Protein AF-A0A524A7X5-F1 (afdb_monomer_lite)

Radius of gyration: 21.63 Å; chains: 1; bounding box: 54×28×57 Å

pLDDT: mean 80.29, std 11.38, range [51.44, 96.12]

Foldseek 3Di:
DVVVVVVVVVVVLVPDDPVVVVVVVVVVVVCCCQDPPPNPDVPDPVNVVVVCVVVPDDDDDVCRVVVVVVVVVVVVVVVVVVVVPDDD

Secondary structure (DSSP, 8-state):
-HHHHHHHHHHHHHTS-HHHHHHHHHHHHHHHHHH-TTSPPTTSHHHHHHHHHHH-S----TTHHHHHHHHHHHHHHHHHHTSTT---

Sequence (88 aa):
MKRQIETRLAAAVRDLPHEKILQVIDFVGYLRSKYAPDAPQRGSVEAILQALEQVGPLQFAPGELNTLLAEIQTMREMDLGTYDELPA

Structure (mmCIF, N/CA/C/O backbone):
data_AF-A0A524A7X5-F1
#
_entry.id   AF-A0A524A7X5-F1
#
loop_
_atom_site.group_PDB
_atom_site.id
_atom_site.type_symbol
_atom_site.label_atom_id
_atom_site.label_alt_id
_atom_site.label_comp_id
_atom_site.label_asym_id
_atom_site.label_entity_id
_atom_site.label_seq_id
_atom_site.pdbx_PDB_ins_code
_atom_site.Cartn_x
_atom_site.Cartn_y
_atom_site.Cartn_z
_atom_site.occupancy
_atom_site.B_iso_or_equiv
_atom_site.auth_seq_id
_atom_site.auth_comp_id
_atom_site.auth_asym_id
_atom_site.auth_atom_id
_atom_site.pdbx_PDB_model_num
ATOM 1 N N . MET A 1 1 ? 33.545 1.766 -5.713 1.00 62.72 1 MET A N 1
ATOM 2 C CA . MET A 1 1 ? 32.471 0.746 -5.723 1.00 62.72 1 MET A CA 1
ATOM 3 C C . MET A 1 1 ? 31.234 1.197 -6.504 1.00 62.72 1 MET A C 1
ATOM 5 O O . MET A 1 1 ? 30.896 0.540 -7.476 1.00 62.72 1 MET A O 1
ATOM 9 N N . LYS A 1 2 ? 30.618 2.346 -6.179 1.00 69.31 2 LYS A N 1
ATOM 10 C CA . LYS A 1 2 ? 29.402 2.858 -6.850 1.00 69.31 2 LYS A CA 1
ATOM 11 C C . LYS A 1 2 ? 29.511 2.987 -8.386 1.00 69.31 2 LYS A C 1
ATOM 13 O O . LYS A 1 2 ? 28.707 2.398 -9.095 1.00 69.31 2 LYS A O 1
ATOM 18 N N . ARG A 1 3 ? 30.585 3.607 -8.903 1.00 76.62 3 ARG A N 1
ATOM 19 C CA . ARG A 1 3 ? 30.838 3.720 -10.361 1.00 76.62 3 ARG A CA 1
ATOM 20 C C . ARG A 1 3 ? 30.952 2.379 -11.092 1.00 76.62 3 ARG A C 1
ATOM 22 O O . ARG A 1 3 ? 30.486 2.259 -12.212 1.00 76.62 3 ARG A O 1
ATOM 29 N N . GLN A 1 4 ? 31.559 1.363 -10.473 1.00 80.44 4 GLN A N 1
ATOM 30 C CA . GLN A 1 4 ? 31.677 0.032 -11.089 1.00 80.44 4 GLN A CA 1
ATOM 31 C C . GLN A 1 4 ? 30.314 -0.650 -11.242 1.00 80.44 4 GLN A C 1
ATOM 33 O O . GLN A 1 4 ? 30.090 -1.360 -12.220 1.00 80.44 4 GLN A O 1
ATOM 38 N N . ILE A 1 5 ? 29.412 -0.431 -10.282 1.00 79.94 5 ILE A N 1
ATOM 39 C CA . ILE A 1 5 ? 28.042 -0.946 -10.327 1.00 79.94 5 ILE A CA 1
ATOM 40 C C . ILE A 1 5 ? 27.249 -0.208 -11.412 1.00 79.94 5 ILE A C 1
ATOM 42 O O . ILE A 1 5 ? 26.593 -0.858 -12.218 1.00 79.94 5 ILE A O 1
ATOM 46 N N . GLU A 1 6 ? 27.380 1.119 -11.499 1.00 81.81 6 GLU A N 1
ATOM 47 C CA . GLU A 1 6 ? 26.747 1.942 -12.542 1.00 81.81 6 GLU A CA 1
ATOM 48 C C . GLU A 1 6 ? 27.187 1.521 -13.953 1.00 81.81 6 GLU A C 1
ATOM 50 O O . GLU A 1 6 ? 26.344 1.304 -14.821 1.00 81.81 6 GLU A O 1
ATOM 55 N N . THR A 1 7 ? 28.490 1.314 -14.180 1.00 84.31 7 THR A N 1
ATOM 56 C CA . THR A 1 7 ? 29.006 0.847 -15.478 1.00 84.31 7 THR A CA 1
ATOM 57 C C . THR A 1 7 ? 28.502 -0.553 -15.832 1.00 84.31 7 THR A C 1
ATOM 59 O O . THR A 1 7 ? 28.117 -0.794 -16.974 1.00 84.31 7 THR A O 1
ATOM 62 N N . ARG A 1 8 ? 28.472 -1.480 -14.865 1.00 83.12 8 ARG A N 1
ATOM 63 C CA . ARG A 1 8 ? 27.963 -2.844 -15.088 1.00 83.12 8 ARG A CA 1
ATOM 64 C C . ARG A 1 8 ? 26.469 -2.863 -15.388 1.00 83.12 8 ARG A C 1
ATOM 66 O O . ARG A 1 8 ? 26.050 -3.595 -16.277 1.00 83.12 8 ARG A O 1
ATOM 73 N N . LEU A 1 9 ? 25.686 -2.055 -14.679 1.00 81.44 9 LEU A N 1
ATOM 74 C CA . LEU A 1 9 ? 24.248 -1.948 -14.899 1.00 81.44 9 LEU A CA 1
ATOM 75 C C . LEU A 1 9 ? 23.945 -1.332 -16.271 1.00 81.44 9 LEU A C 1
ATOM 77 O O . LEU A 1 9 ? 23.124 -1.866 -17.006 1.00 81.44 9 LEU A O 1
ATOM 81 N N . ALA A 1 10 ? 24.653 -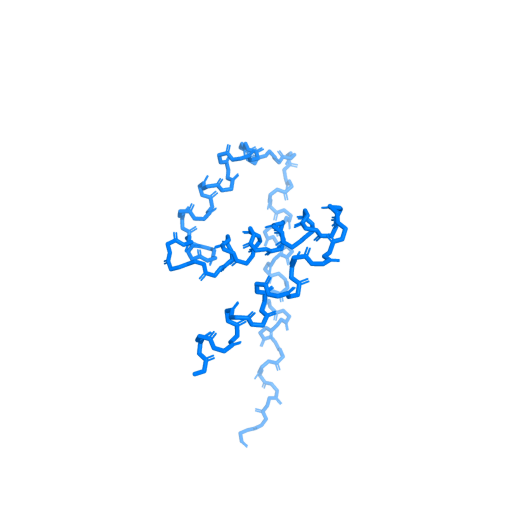0.264 -16.650 1.00 83.88 10 ALA A N 1
ATOM 82 C CA . ALA A 1 10 ? 24.493 0.371 -17.957 1.00 83.88 10 ALA A CA 1
ATOM 83 C C . ALA A 1 10 ? 24.828 -0.579 -19.119 1.00 83.88 10 ALA A C 1
ATOM 85 O O . ALA A 1 10 ? 24.152 -0.555 -20.146 1.00 83.88 10 ALA A O 1
ATOM 86 N N . ALA A 1 11 ? 25.845 -1.430 -18.951 1.00 85.88 11 ALA A N 1
ATOM 87 C CA . ALA A 1 11 ? 26.161 -2.475 -19.918 1.00 85.88 11 ALA A CA 1
ATOM 88 C C . ALA A 1 11 ? 25.064 -3.551 -19.966 1.00 85.88 11 ALA A C 1
ATOM 90 O O . ALA A 1 11 ? 24.577 -3.871 -21.042 1.00 85.88 11 ALA A O 1
ATOM 91 N N . ALA A 1 12 ? 24.617 -4.050 -18.809 1.00 82.56 12 ALA A N 1
ATOM 92 C CA . ALA A 1 12 ? 23.606 -5.103 -18.733 1.00 82.56 12 ALA A CA 1
ATOM 93 C C . ALA A 1 12 ? 22.234 -4.673 -19.281 1.00 82.56 12 ALA A C 1
ATOM 95 O O . ALA A 1 12 ? 21.537 -5.490 -19.867 1.00 82.56 12 ALA A O 1
ATOM 96 N N . VAL A 1 13 ? 21.845 -3.405 -19.111 1.00 83.81 13 VAL A N 1
ATOM 97 C CA . VAL A 1 13 ? 20.553 -2.883 -19.593 1.00 83.81 13 VAL A CA 1
ATOM 98 C C . VAL A 1 13 ? 20.549 -2.654 -21.106 1.00 83.81 13 VAL A C 1
ATOM 100 O O . VAL A 1 13 ? 19.495 -2.764 -21.727 1.00 83.81 13 VAL A O 1
ATOM 103 N N . ARG A 1 14 ? 21.709 -2.369 -21.714 1.00 85.00 14 ARG A N 1
ATOM 104 C CA . ARG A 1 14 ? 21.821 -2.099 -23.157 1.00 85.00 14 ARG A CA 1
ATOM 105 C C . ARG A 1 14 ? 21.396 -3.294 -24.016 1.00 85.00 14 ARG A C 1
ATOM 107 O O . ARG A 1 14 ? 20.816 -3.086 -25.075 1.00 85.00 14 ARG A O 1
ATOM 114 N N . ASP A 1 15 ? 21.654 -4.506 -23.536 1.00 87.50 15 ASP A N 1
ATOM 115 C CA . ASP A 1 15 ? 21.424 -5.744 -24.286 1.00 87.50 15 ASP A CA 1
ATOM 116 C C . ASP A 1 15 ? 20.093 -6.429 -23.917 1.00 87.50 15 ASP A C 1
ATOM 118 O O . ASP A 1 15 ? 19.808 -7.539 -24.372 1.00 87.50 15 ASP A O 1
ATOM 122 N N . LEU A 1 16 ? 19.262 -5.793 -23.081 1.00 88.06 16 LEU A N 1
ATOM 123 C CA . LEU A 1 16 ? 17.981 -6.360 -22.667 1.00 88.06 16 LEU A CA 1
ATOM 124 C C . LEU A 1 16 ? 16.875 -6.122 -23.708 1.00 88.06 16 LEU A C 1
ATOM 126 O O . LEU A 1 16 ? 16.779 -5.038 -24.286 1.00 88.06 16 LEU A O 1
ATOM 130 N N . PRO A 1 17 ? 15.956 -7.089 -23.884 1.00 91.31 17 PRO A N 1
ATOM 131 C CA . PRO A 1 17 ? 14.717 -6.865 -24.619 1.00 91.31 17 PRO A CA 1
ATOM 132 C C . PRO A 1 17 ? 13.885 -5.741 -23.989 1.00 91.31 17 PRO A C 1
ATOM 134 O O . PRO A 1 17 ? 13.869 -5.583 -22.765 1.00 91.31 17 PRO A O 1
ATOM 137 N N . HIS A 1 18 ? 13.115 -5.022 -24.809 1.00 85.19 18 HIS A N 1
ATOM 138 C CA . HIS A 1 18 ? 12.284 -3.891 -24.375 1.00 85.19 18 HIS A CA 1
ATOM 139 C C . HIS A 1 18 ? 11.390 -4.221 -23.164 1.00 85.19 18 HIS A C 1
ATOM 141 O O . HIS A 1 18 ? 11.308 -3.450 -22.212 1.00 85.19 18 HIS A O 1
ATOM 147 N N . GLU A 1 19 ? 10.758 -5.394 -23.149 1.00 87.81 19 GLU A N 1
ATOM 148 C CA . GLU A 1 19 ? 9.902 -5.842 -22.039 1.00 87.81 19 GLU A CA 1
ATOM 149 C C . GLU A 1 19 ? 10.657 -5.962 -20.707 1.00 87.81 19 GLU A C 1
ATOM 151 O O . GLU A 1 19 ? 10.113 -5.676 -19.641 1.00 87.81 19 GLU A O 1
ATOM 156 N N . LYS A 1 20 ? 11.934 -6.353 -20.753 1.00 86.25 20 LYS A N 1
ATOM 157 C CA . LYS A 1 20 ? 12.786 -6.456 -19.564 1.00 86.25 20 LYS A CA 1
ATOM 158 C C . LYS A 1 20 ? 13.262 -5.093 -19.086 1.00 86.25 20 LYS A C 1
ATOM 160 O O . LYS A 1 20 ? 13.382 -4.895 -17.882 1.00 86.25 20 LYS A O 1
ATOM 165 N N . ILE A 1 21 ? 13.458 -4.146 -20.000 1.00 87.88 21 ILE A N 1
ATOM 166 C CA . ILE A 1 21 ? 13.749 -2.752 -19.650 1.00 87.88 21 ILE A CA 1
ATOM 167 C C . ILE A 1 21 ? 12.574 -2.149 -18.867 1.00 87.88 21 ILE A C 1
ATOM 169 O O . ILE A 1 21 ? 12.801 -1.533 -17.828 1.00 87.88 21 ILE A O 1
ATOM 173 N N . LEU A 1 22 ? 11.330 -2.395 -19.297 1.00 86.6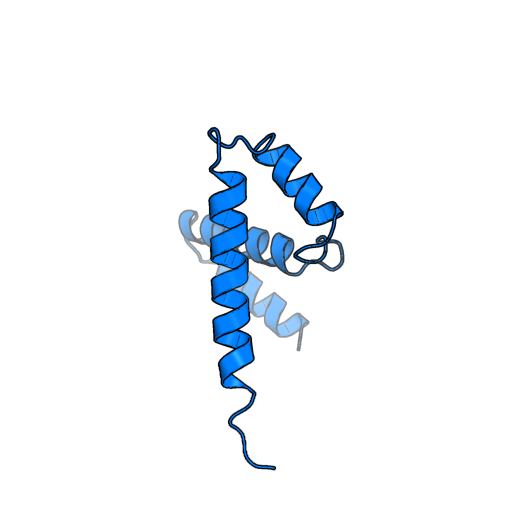2 22 LEU A N 1
ATOM 174 C CA . LEU A 1 22 ? 10.136 -1.948 -18.567 1.00 86.62 22 LEU A CA 1
ATOM 175 C C . LEU A 1 22 ? 10.078 -2.526 -17.144 1.00 86.62 22 LEU A C 1
ATOM 177 O O . LEU A 1 22 ? 9.897 -1.778 -16.192 1.00 86.62 22 LEU A O 1
ATOM 181 N N . GLN A 1 23 ? 10.347 -3.826 -16.976 1.00 87.00 23 GLN A N 1
ATOM 182 C CA . GLN A 1 23 ? 10.387 -4.465 -15.649 1.00 87.00 23 GLN A CA 1
ATOM 183 C C . GLN A 1 23 ? 11.454 -3.852 -14.728 1.00 87.00 23 GLN A C 1
ATOM 185 O O . GLN A 1 23 ? 11.232 -3.702 -13.527 1.00 87.00 23 GLN A O 1
ATOM 190 N N . VAL A 1 24 ? 12.617 -3.483 -15.277 1.00 88.06 24 VAL A N 1
ATOM 191 C CA . VAL A 1 24 ? 13.675 -2.804 -14.514 1.00 88.06 24 VAL A CA 1
ATOM 192 C C . VAL A 1 24 ? 13.231 -1.399 -14.102 1.00 88.06 24 VAL A C 1
ATOM 194 O O . VAL A 1 24 ? 13.472 -1.006 -12.962 1.00 88.06 24 VAL A O 1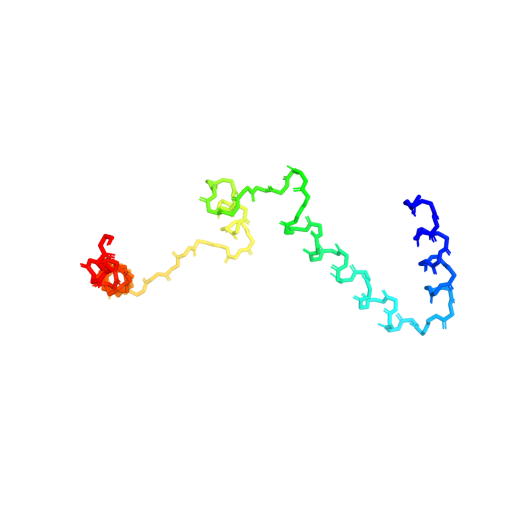
ATOM 197 N N . ILE A 1 25 ? 12.563 -0.656 -14.989 1.00 86.50 25 ILE A N 1
ATOM 198 C CA . ILE A 1 25 ? 12.019 0.677 -14.683 1.00 86.50 25 ILE A CA 1
ATOM 199 C C . ILE A 1 25 ? 10.967 0.588 -13.572 1.00 86.50 25 ILE A C 1
ATOM 201 O O . ILE A 1 25 ? 11.064 1.332 -12.595 1.00 86.50 25 ILE A O 1
ATOM 205 N N . ASP A 1 26 ? 10.030 -0.356 -13.668 1.00 85.56 26 ASP A N 1
ATOM 206 C CA . ASP A 1 26 ? 8.999 -0.580 -12.649 1.00 85.56 26 ASP A CA 1
ATOM 207 C C . ASP A 1 26 ? 9.617 -0.926 -11.292 1.00 85.56 26 ASP A C 1
ATOM 209 O O . ASP A 1 26 ? 9.250 -0.362 -10.258 1.00 85.56 26 ASP A O 1
ATOM 213 N N . PHE A 1 27 ? 10.619 -1.807 -11.287 1.00 86.44 27 PHE A N 1
ATOM 214 C CA . PHE A 1 27 ? 11.320 -2.190 -10.067 1.00 86.44 27 PHE A CA 1
ATOM 215 C C . PHE A 1 27 ? 12.074 -1.013 -9.434 1.00 86.44 27 PHE A C 1
ATOM 217 O O . PHE A 1 27 ? 12.023 -0.826 -8.218 1.00 86.44 27 PHE A O 1
ATOM 224 N N . VAL A 1 28 ? 12.735 -0.174 -10.237 1.00 85.25 28 VAL A N 1
ATOM 225 C CA . VAL A 1 28 ? 13.381 1.055 -9.745 1.00 85.25 28 VAL A CA 1
ATOM 226 C C . VAL A 1 28 ? 12.340 2.034 -9.194 1.00 85.25 28 VAL A C 1
ATOM 228 O O . VAL A 1 28 ? 12.580 2.645 -8.151 1.00 85.25 28 VAL A O 1
ATOM 231 N N . GLY A 1 29 ? 11.177 2.149 -9.841 1.00 80.25 29 GLY A N 1
ATOM 232 C CA . GLY A 1 29 ? 10.042 2.933 -9.353 1.00 80.25 29 GLY A CA 1
ATOM 233 C C . GLY A 1 29 ? 9.565 2.469 -7.975 1.00 80.25 29 GLY A C 1
ATOM 234 O O . GLY A 1 29 ? 9.450 3.284 -7.059 1.00 80.25 29 GLY A O 1
ATOM 235 N N . TYR A 1 30 ? 9.393 1.157 -7.795 1.00 80.94 30 TYR A N 1
ATOM 236 C CA . TYR A 1 30 ? 9.057 0.543 -6.507 1.00 80.94 30 TYR A CA 1
ATOM 237 C C . TYR A 1 30 ? 10.126 0.792 -5.432 1.00 80.94 30 TYR A C 1
ATOM 239 O O . TYR A 1 30 ? 9.815 1.145 -4.295 1.00 80.94 30 TYR A O 1
ATOM 247 N N . LEU A 1 31 ? 11.410 0.630 -5.766 1.00 81.19 31 LEU A N 1
ATOM 248 C CA . LEU A 1 31 ? 12.485 0.889 -4.807 1.00 81.19 31 LEU A CA 1
ATOM 249 C C . LEU A 1 31 ? 12.515 2.358 -4.384 1.00 81.19 31 LEU A C 1
ATOM 251 O O . LEU A 1 31 ? 12.730 2.659 -3.212 1.00 81.19 31 LEU A O 1
ATOM 255 N N . ARG A 1 32 ? 12.269 3.279 -5.317 1.00 77.19 32 ARG A N 1
ATOM 256 C CA . ARG A 1 32 ? 12.230 4.709 -5.018 1.00 77.19 32 ARG A CA 1
ATOM 257 C C . ARG A 1 32 ? 11.045 5.065 -4.124 1.00 77.19 32 ARG A C 1
ATOM 259 O O . ARG A 1 32 ? 11.240 5.807 -3.170 1.00 77.19 32 ARG A O 1
ATOM 266 N N . SER A 1 33 ? 9.854 4.524 -4.372 1.00 70.19 33 SER A N 1
ATOM 267 C CA . SER A 1 33 ? 8.692 4.788 -3.510 1.00 70.19 33 SER A CA 1
ATOM 268 C C . SER A 1 33 ? 8.866 4.233 -2.093 1.00 70.19 33 SER A C 1
ATOM 270 O O . SER A 1 33 ? 8.312 4.785 -1.150 1.00 70.19 33 SER A O 1
ATOM 272 N N . LYS A 1 34 ? 9.666 3.172 -1.927 1.00 67.69 34 LYS A N 1
ATOM 273 C CA . LYS A 1 34 ? 9.898 2.526 -0.629 1.00 67.69 34 LYS A CA 1
ATOM 274 C C . LYS A 1 34 ? 11.093 3.072 0.158 1.00 67.69 34 LYS A C 1
ATOM 276 O O . LYS A 1 34 ? 11.078 3.003 1.384 1.00 67.69 34 LYS A O 1
ATOM 281 N N . TYR A 1 35 ? 12.135 3.550 -0.524 1.00 71.00 35 TYR A N 1
ATOM 282 C CA . TYR A 1 35 ? 13.430 3.866 0.095 1.00 71.00 35 TYR A CA 1
ATOM 283 C C . TYR A 1 35 ? 13.981 5.255 -0.249 1.00 71.00 35 TYR A C 1
ATOM 285 O O . TYR A 1 35 ? 15.110 5.560 0.141 1.00 71.00 35 TYR A O 1
ATOM 293 N N . ALA A 1 36 ? 13.256 6.095 -1.000 1.00 73.94 36 ALA A N 1
ATOM 294 C CA . ALA A 1 36 ? 13.718 7.462 -1.225 1.00 73.94 36 ALA A CA 1
ATOM 295 C C . ALA A 1 36 ? 13.815 8.219 0.114 1.00 73.94 36 ALA A C 1
ATOM 297 O O . ALA A 1 36 ? 12.951 8.036 0.968 1.00 73.94 36 ALA A O 1
ATOM 298 N N . PRO A 1 37 ? 14.821 9.096 0.289 1.00 64.88 37 PRO A N 1
ATOM 299 C CA . PRO A 1 37 ? 14.943 9.939 1.482 1.00 64.88 37 PRO A CA 1
ATOM 300 C C . PRO A 1 37 ? 13.699 10.801 1.733 1.00 64.88 37 PRO A C 1
ATOM 302 O O . PRO A 1 37 ? 13.387 11.104 2.877 1.00 64.88 37 PRO A O 1
ATOM 305 N N . ASP A 1 38 ? 12.995 11.149 0.651 1.00 66.88 38 ASP A N 1
ATOM 306 C CA . ASP A 1 38 ? 11.783 11.970 0.660 1.00 66.88 38 ASP A CA 1
ATOM 307 C C . ASP A 1 38 ? 10.496 11.123 0.655 1.00 66.88 38 ASP A C 1
ATOM 309 O O . ASP A 1 38 ? 9.397 11.675 0.603 1.00 66.88 38 ASP A O 1
ATOM 313 N N . ALA A 1 39 ? 10.602 9.786 0.648 1.00 65.69 39 ALA A N 1
ATOM 314 C CA . ALA A 1 39 ? 9.428 8.933 0.779 1.00 65.69 39 ALA A CA 1
ATOM 315 C C . ALA A 1 39 ? 8.877 9.093 2.201 1.00 65.69 39 ALA A C 1
ATOM 317 O O . ALA A 1 39 ? 9.645 8.961 3.162 1.00 65.69 39 ALA A O 1
ATOM 318 N N . PRO A 1 40 ? 7.572 9.371 2.364 1.00 66.38 40 PRO A N 1
ATOM 319 C CA . PRO A 1 40 ? 7.014 9.530 3.689 1.00 66.38 40 PRO A CA 1
ATOM 320 C C . PRO A 1 40 ? 7.213 8.235 4.473 1.00 66.38 40 PRO A C 1
ATOM 322 O O . PRO A 1 40 ? 7.019 7.125 3.963 1.00 66.38 40 PRO A O 1
ATOM 325 N N . GLN A 1 41 ? 7.680 8.383 5.712 1.00 73.94 41 GLN A N 1
ATOM 326 C CA . GLN A 1 41 ? 7.995 7.248 6.562 1.00 73.94 41 GLN A CA 1
ATOM 327 C C . GLN A 1 41 ? 6.752 6.364 6.680 1.00 73.94 41 GLN A C 1
ATOM 329 O O . GLN A 1 41 ? 5.641 6.853 6.871 1.00 73.94 41 GLN A O 1
ATOM 334 N N . ARG A 1 42 ? 6.914 5.046 6.537 1.00 69.44 42 ARG A N 1
ATOM 335 C CA . ARG A 1 42 ? 5.777 4.122 6.595 1.00 69.44 42 ARG A CA 1
ATOM 336 C C . ARG A 1 42 ? 5.007 4.325 7.905 1.00 69.44 42 ARG A C 1
ATOM 338 O O . ARG A 1 42 ? 5.588 4.202 8.978 1.00 69.44 42 ARG A O 1
ATOM 345 N N . GLY A 1 43 ? 3.707 4.599 7.795 1.00 68.38 43 GLY A N 1
ATOM 346 C CA . GLY A 1 43 ? 2.841 4.883 8.943 1.00 68.38 43 G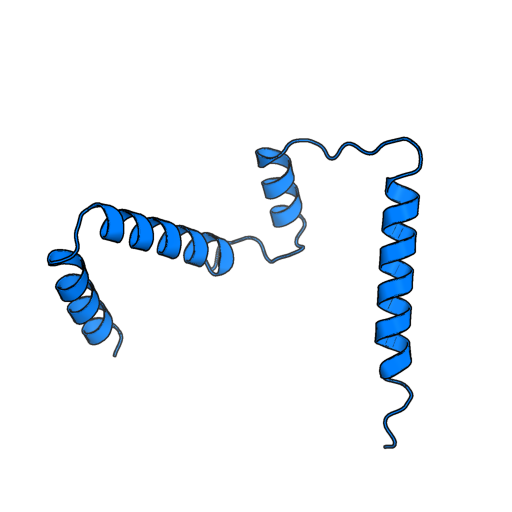LY A CA 1
ATOM 347 C C . GLY A 1 43 ? 2.872 6.336 9.430 1.00 68.38 43 GLY A C 1
ATOM 348 O O . GLY A 1 43 ? 2.190 6.643 10.403 1.00 68.38 43 GLY A O 1
ATOM 349 N N . SER A 1 44 ? 3.618 7.230 8.773 1.00 80.62 44 SER A N 1
ATOM 350 C CA . SER A 1 44 ? 3.509 8.668 9.010 1.00 80.62 44 SER A CA 1
ATOM 351 C C . SER A 1 44 ? 2.177 9.202 8.486 1.00 80.62 44 SER A C 1
ATOM 353 O O . SER A 1 44 ? 1.529 8.594 7.626 1.00 80.62 44 SER A O 1
ATOM 355 N N . VAL A 1 45 ? 1.772 10.362 9.000 1.00 80.69 45 VAL A N 1
ATOM 356 C CA . VAL A 1 45 ? 0.547 11.044 8.569 1.00 80.69 45 VAL A CA 1
ATOM 357 C C . VAL A 1 45 ? 0.601 11.328 7.067 1.00 80.69 45 VAL A C 1
ATOM 359 O O . VAL A 1 45 ? -0.370 11.092 6.358 1.00 80.69 45 VAL A O 1
ATOM 362 N N . GLU A 1 46 ? 1.760 11.739 6.562 1.00 80.88 46 GLU A N 1
ATOM 363 C CA . GLU A 1 46 ? 1.996 12.037 5.149 1.00 80.88 46 GLU A CA 1
ATOM 364 C C . GLU A 1 46 ? 1.828 10.791 4.268 1.00 80.88 46 GLU A C 1
ATOM 366 O O . GLU A 1 46 ? 1.225 10.880 3.201 1.00 80.88 46 GLU A O 1
ATOM 371 N N . ALA A 1 47 ? 2.291 9.618 4.719 1.00 80.12 47 ALA A N 1
ATOM 372 C CA . ALA A 1 47 ? 2.121 8.364 3.980 1.00 80.12 47 ALA A CA 1
ATOM 373 C C . ALA A 1 47 ? 0.647 7.942 3.909 1.00 80.12 47 ALA A C 1
ATOM 375 O O . ALA A 1 47 ? 0.184 7.450 2.879 1.00 80.12 47 ALA A O 1
ATOM 376 N N . ILE A 1 48 ? -0.094 8.140 5.002 1.00 81.06 48 ILE A N 1
ATOM 377 C CA . ILE A 1 48 ? -1.528 7.844 5.064 1.00 81.06 48 ILE A CA 1
ATOM 378 C C . ILE A 1 48 ? -2.290 8.785 4.128 1.00 81.06 48 ILE A C 1
ATOM 380 O O . ILE A 1 48 ? -3.097 8.320 3.329 1.00 81.06 48 ILE A O 1
ATOM 384 N N . LEU A 1 49 ? -2.002 10.087 4.176 1.00 81.75 49 LEU A N 1
ATOM 385 C CA . LEU A 1 49 ? -2.640 11.078 3.309 1.00 81.75 49 LEU A CA 1
ATOM 386 C C . LEU A 1 49 ? -2.350 10.812 1.830 1.00 81.75 49 LEU A C 1
ATOM 388 O O . LEU A 1 49 ? -3.282 10.772 1.033 1.00 81.75 49 LEU A O 1
ATOM 392 N N . GLN A 1 50 ? -1.094 10.535 1.473 1.00 81.75 50 GLN A N 1
ATOM 393 C CA . GLN A 1 50 ? -0.723 10.201 0.098 1.00 81.75 50 GLN A CA 1
ATOM 394 C C . GLN A 1 50 ? -1.447 8.944 -0.406 1.00 81.75 50 GLN A C 1
ATOM 396 O O . GLN A 1 50 ? -1.864 8.889 -1.562 1.00 81.75 50 GLN A O 1
ATOM 401 N N . ALA A 1 51 ? -1.613 7.929 0.448 1.00 80.44 51 ALA A N 1
ATOM 402 C CA . ALA A 1 51 ? -2.388 6.749 0.090 1.00 80.44 51 ALA A CA 1
ATOM 403 C C . ALA A 1 51 ? -3.858 7.123 -0.152 1.00 80.44 51 ALA A C 1
ATOM 405 O O . ALA A 1 51 ? -4.392 6.813 -1.212 1.00 80.44 51 ALA A O 1
ATOM 406 N N . LEU A 1 52 ? -4.492 7.851 0.772 1.00 82.31 52 LEU A N 1
ATOM 407 C CA . LEU A 1 52 ? -5.891 8.282 0.648 1.00 82.31 52 LEU A CA 1
ATOM 408 C C . LEU A 1 52 ? -6.146 9.177 -0.575 1.00 82.31 52 LEU A C 1
ATOM 410 O O . LEU A 1 52 ? -7.224 9.106 -1.155 1.00 82.31 52 LEU A O 1
ATOM 414 N N . GLU A 1 53 ? -5.172 9.978 -1.009 1.00 82.62 53 GLU A N 1
ATOM 415 C CA . GLU A 1 53 ? -5.267 10.748 -2.259 1.00 82.62 53 GLU A CA 1
ATOM 416 C C . GLU A 1 53 ? -5.334 9.848 -3.502 1.00 82.62 53 GLU A C 1
ATOM 418 O O . GLU A 1 53 ? -6.012 10.186 -4.471 1.00 82.62 53 GLU A O 1
ATOM 423 N N . GLN A 1 54 ? -4.655 8.697 -3.484 1.00 80.75 54 GLN A N 1
ATOM 424 C CA . GLN A 1 54 ? -4.606 7.771 -4.620 1.00 80.75 54 GLN A CA 1
ATOM 425 C C . GLN A 1 54 ? -5.782 6.790 -4.650 1.00 80.75 54 GLN A C 1
ATOM 427 O O . GLN A 1 54 ? -6.316 6.514 -5.723 1.00 80.75 54 GLN A O 1
ATOM 432 N N . VAL A 1 55 ? -6.171 6.240 -3.495 1.00 82.00 55 VAL A N 1
ATOM 433 C CA . VAL A 1 55 ? -7.256 5.241 -3.390 1.00 82.00 55 VAL A CA 1
ATOM 434 C C . VAL A 1 55 ? -8.610 5.837 -3.004 1.00 82.00 55 VAL A C 1
ATOM 436 O O . VAL A 1 55 ? -9.629 5.165 -3.152 1.00 82.00 55 VAL A O 1
ATOM 439 N N . GLY A 1 56 ? -8.649 7.097 -2.571 1.00 81.69 56 GLY A N 1
ATOM 440 C CA . GLY A 1 56 ? -9.857 7.758 -2.092 1.00 81.69 56 GLY A CA 1
ATOM 441 C C . GLY A 1 56 ? -10.136 7.518 -0.601 1.00 81.69 56 GLY A C 1
ATOM 442 O O . GLY A 1 56 ? -9.357 6.863 0.101 1.00 81.69 56 GLY A O 1
ATOM 443 N N . PRO A 1 57 ? -11.247 8.074 -0.083 1.00 83.56 57 PRO A N 1
ATOM 444 C CA . PRO A 1 57 ? -11.620 7.923 1.317 1.00 83.56 57 PRO A CA 1
ATOM 445 C C . PRO A 1 57 ? -11.925 6.459 1.647 1.00 83.56 57 PRO A C 1
ATOM 447 O O . PRO A 1 57 ? -12.621 5.776 0.895 1.00 83.56 57 PRO A O 1
ATOM 450 N N . LEU A 1 58 ? -11.450 5.999 2.806 1.00 84.69 58 LEU A N 1
ATOM 451 C CA . LEU A 1 58 ? -11.783 4.671 3.316 1.00 84.69 58 LEU A CA 1
ATOM 452 C C . LEU A 1 58 ? -13.286 4.593 3.582 1.00 84.69 58 LEU A C 1
ATOM 454 O O . LEU A 1 58 ? -13.839 5.410 4.321 1.00 84.69 58 LEU A O 1
ATOM 458 N N . GLN A 1 59 ? -13.937 3.604 2.980 1.00 89.00 59 GLN A N 1
ATOM 459 C CA . GLN A 1 59 ? -15.340 3.304 3.222 1.00 89.00 59 GLN A CA 1
ATOM 460 C C . GLN A 1 59 ? -15.432 1.998 3.993 1.00 89.00 59 GLN A C 1
ATOM 462 O O . GLN A 1 59 ? -14.794 1.017 3.624 1.00 89.00 59 GLN A O 1
ATOM 467 N N . PHE A 1 60 ? -16.237 2.009 5.051 1.00 89.88 60 PHE A N 1
ATOM 468 C CA . PHE A 1 60 ? -16.500 0.848 5.886 1.00 89.88 60 PHE A CA 1
ATOM 469 C C . PHE A 1 60 ? -18.005 0.617 5.948 1.00 89.88 60 PHE A C 1
ATOM 471 O O . PHE A 1 60 ? -18.784 1.568 6.083 1.00 89.88 60 PHE A O 1
ATOM 478 N N . ALA A 1 61 ? -18.422 -0.640 5.886 1.00 94.88 61 ALA A N 1
ATOM 479 C CA . ALA A 1 61 ? -19.779 -1.032 6.211 1.00 94.88 61 ALA A CA 1
ATOM 480 C C . ALA A 1 61 ? -20.084 -0.739 7.698 1.00 94.88 61 ALA A C 1
ATOM 482 O O . ALA A 1 61 ? -19.168 -0.640 8.525 1.00 94.88 61 ALA A O 1
ATOM 483 N N . PRO A 1 62 ? -21.369 -0.615 8.085 1.00 96.00 62 PRO A N 1
ATOM 484 C CA . PRO A 1 62 ? -21.743 -0.427 9.483 1.00 96.00 62 PRO A CA 1
ATOM 485 C C . PRO A 1 62 ? -21.130 -1.511 10.384 1.00 96.00 62 PRO A C 1
ATOM 487 O O . PRO A 1 62 ? -21.408 -2.694 10.222 1.00 96.00 62 PRO A O 1
ATOM 490 N N . GLY A 1 63 ? -20.287 -1.097 11.333 1.00 94.69 63 GLY A N 1
ATOM 491 C CA . GLY A 1 63 ? -19.611 -1.989 12.283 1.00 94.69 63 GLY A CA 1
ATOM 492 C C . GLY A 1 63 ? -18.270 -2.570 11.818 1.00 94.69 63 GLY A C 1
ATOM 493 O O . GLY A 1 63 ? -17.499 -3.002 12.669 1.00 94.69 63 GLY A O 1
ATOM 494 N N . GLU A 1 64 ? -17.935 -2.511 10.527 1.00 95.69 64 GLU A N 1
ATOM 495 C CA . GLU A 1 64 ? -16.715 -3.123 9.972 1.00 95.69 64 GLU A CA 1
ATOM 496 C C . GLU A 1 64 ? -15.431 -2.541 10.579 1.00 95.69 64 GLU A C 1
ATOM 498 O O . GLU A 1 64 ? -14.540 -3.290 10.975 1.00 95.69 64 GLU A O 1
ATOM 503 N N . LEU A 1 65 ? -15.357 -1.215 10.739 1.00 92.25 65 LEU A N 1
ATOM 504 C CA . LEU A 1 65 ? -14.198 -0.568 11.360 1.00 92.25 65 LEU A CA 1
ATOM 505 C C . LEU A 1 65 ? -13.964 -1.064 12.796 1.00 92.25 65 LEU A C 1
ATOM 507 O O . LEU A 1 65 ? -12.825 -1.297 13.190 1.00 92.25 65 LEU A O 1
ATOM 511 N N . ASN A 1 66 ? -15.031 -1.252 13.576 1.00 95.62 66 ASN A N 1
ATOM 512 C CA . ASN A 1 66 ? -14.914 -1.724 14.956 1.00 95.62 66 ASN A CA 1
ATOM 513 C C . ASN A 1 66 ? -14.404 -3.167 15.004 1.00 95.62 66 ASN A C 1
ATOM 515 O O . ASN A 1 66 ? -13.564 -3.485 15.843 1.00 95.62 66 ASN A O 1
ATOM 519 N N . THR A 1 67 ? -14.876 -4.016 14.087 1.00 96.12 67 THR A N 1
ATOM 520 C CA . THR A 1 67 ? -14.392 -5.393 13.947 1.00 96.12 67 THR A CA 1
ATOM 521 C C . THR A 1 67 ? -12.908 -5.421 13.593 1.00 96.12 67 THR A C 1
ATOM 523 O O . THR A 1 67 ? -12.137 -6.070 14.292 1.00 96.12 67 THR A O 1
ATOM 526 N N . LEU A 1 68 ? -12.483 -4.646 12.589 1.00 93.81 68 LEU A N 1
ATOM 527 C CA . LEU A 1 68 ? -11.073 -4.560 12.192 1.00 93.81 68 LEU A CA 1
ATOM 528 C C . LEU A 1 68 ? -10.175 -4.087 13.342 1.00 93.81 68 LEU A C 1
ATOM 530 O O . LEU A 1 68 ? -9.099 -4.638 13.567 1.00 93.81 68 LEU A O 1
ATOM 534 N N . LEU A 1 69 ? -10.612 -3.077 14.100 1.00 93.19 69 LEU A N 1
ATOM 535 C CA . LEU A 1 69 ? -9.861 -2.582 15.256 1.00 93.19 69 LEU A CA 1
ATOM 536 C C . LEU A 1 69 ? -9.761 -3.628 16.373 1.00 93.19 69 LEU A C 1
ATOM 538 O O . LEU A 1 69 ? -8.698 -3.755 16.983 1.00 93.19 69 LEU A O 1
ATOM 542 N N . ALA A 1 70 ? -10.832 -4.385 16.623 1.00 94.25 70 ALA A N 1
ATOM 543 C CA . ALA A 1 70 ? -10.824 -5.473 17.596 1.00 94.25 70 ALA A CA 1
ATOM 544 C C . ALA A 1 70 ? -9.854 -6.592 17.184 1.00 94.25 70 ALA A C 1
ATOM 546 O O . ALA A 1 70 ? -9.036 -7.013 17.996 1.00 94.25 70 ALA A O 1
ATOM 547 N N . GLU A 1 71 ? -9.872 -7.009 15.916 1.00 95.38 71 GLU A N 1
ATOM 548 C CA . GLU A 1 71 ? -8.957 -8.028 15.386 1.00 95.38 71 GLU A CA 1
ATOM 549 C C . GLU A 1 71 ? -7.488 -7.597 15.490 1.00 95.38 71 GLU A C 1
ATOM 551 O O . GLU A 1 71 ? -6.637 -8.373 15.928 1.00 95.38 71 GLU A O 1
ATOM 556 N N . ILE A 1 72 ? -7.179 -6.340 15.145 1.00 91.44 72 ILE A N 1
ATOM 557 C CA . ILE A 1 72 ? -5.826 -5.781 15.289 1.00 91.44 72 ILE A CA 1
ATOM 558 C C . ILE A 1 72 ? -5.373 -5.806 16.751 1.00 91.44 72 ILE A C 1
ATOM 560 O O . ILE A 1 72 ? -4.218 -6.135 17.033 1.00 91.44 72 ILE A O 1
ATOM 564 N N . GLN A 1 73 ? -6.264 -5.463 17.682 1.00 89.06 73 GLN A N 1
ATOM 565 C CA . GLN A 1 73 ? -5.952 -5.494 19.106 1.00 89.06 73 GLN A CA 1
ATOM 566 C C . GLN A 1 73 ? -5.700 -6.929 19.591 1.00 89.06 73 GLN A C 1
ATOM 568 O O . GLN A 1 73 ? -4.713 -7.157 20.287 1.00 89.06 73 GLN A O 1
ATOM 573 N N . THR A 1 74 ? -6.502 -7.902 19.153 1.00 92.12 74 THR A N 1
ATOM 57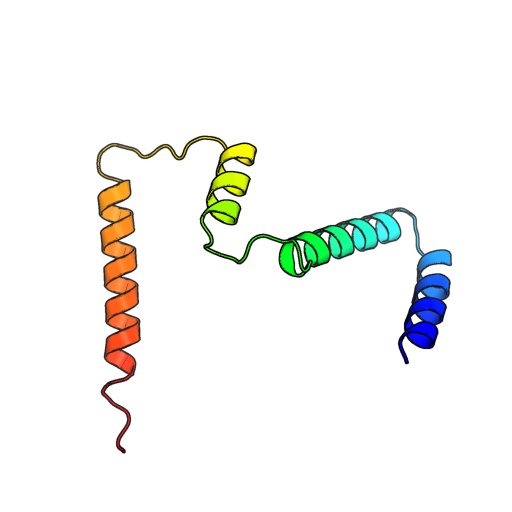4 C CA . THR A 1 74 ? -6.271 -9.321 19.459 1.00 92.12 74 THR A CA 1
ATOM 575 C C . THR A 1 74 ? -4.920 -9.805 18.930 1.00 92.12 74 THR A C 1
ATOM 577 O O . THR A 1 74 ? -4.180 -10.459 19.660 1.00 92.12 74 THR A O 1
ATOM 580 N N . MET A 1 75 ? -4.547 -9.452 17.694 1.00 88.12 75 MET A N 1
ATOM 581 C CA . MET A 1 75 ? -3.230 -9.801 17.141 1.00 88.12 75 MET A CA 1
ATOM 582 C C . MET A 1 75 ? -2.084 -9.212 17.967 1.00 88.12 75 MET A C 1
ATOM 584 O O . MET A 1 75 ? -1.126 -9.912 18.279 1.00 88.12 75 MET A O 1
ATOM 588 N N . ARG A 1 76 ? -2.215 -7.953 18.399 1.00 86.50 76 ARG A N 1
ATOM 589 C CA . ARG A 1 76 ? -1.219 -7.298 19.255 1.00 86.50 76 ARG A CA 1
ATOM 590 C C . ARG A 1 76 ? -1.070 -7.990 20.609 1.00 86.50 76 ARG A C 1
ATOM 592 O O . ARG A 1 76 ? 0.043 -8.116 21.105 1.00 86.50 76 ARG A O 1
ATOM 599 N N . GLU A 1 77 ? -2.172 -8.402 21.222 1.00 89.38 77 GLU A N 1
ATOM 600 C CA . GLU A 1 77 ? -2.157 -9.103 22.511 1.00 89.38 77 GLU A CA 1
ATOM 601 C C . GLU A 1 77 ? -1.508 -10.485 22.401 1.00 89.38 77 GLU A C 1
ATOM 603 O O . GLU A 1 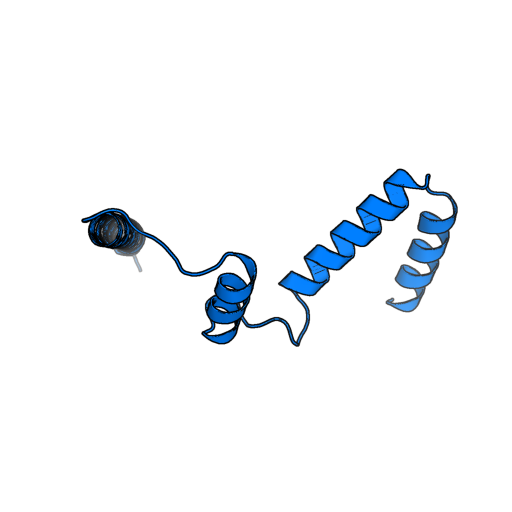77 ? -0.736 -10.860 23.282 1.00 89.38 77 GLU A O 1
ATOM 608 N N . MET A 1 78 ? -1.749 -11.208 21.302 1.00 83.25 78 MET A N 1
ATOM 609 C CA . MET A 1 78 ? -1.061 -12.472 21.020 1.00 83.25 78 MET A CA 1
ATOM 610 C C . MET A 1 78 ? 0.449 -12.273 20.850 1.00 83.25 78 MET A C 1
ATOM 612 O O . MET A 1 78 ? 1.225 -13.028 21.430 1.00 83.25 78 MET A O 1
ATOM 616 N N . ASP A 1 79 ? 0.869 -11.237 20.119 1.00 78.50 79 ASP A N 1
ATOM 617 C CA . ASP A 1 79 ? 2.290 -10.920 19.953 1.00 78.50 79 ASP A CA 1
ATOM 618 C C . ASP A 1 79 ? 2.941 -10.554 21.298 1.00 78.50 79 ASP A C 1
ATOM 620 O O . ASP A 1 79 ? 4.024 -11.039 21.615 1.00 78.50 79 ASP A O 1
ATOM 624 N N . LEU A 1 80 ? 2.277 -9.752 22.136 1.00 68.75 80 LEU A N 1
ATOM 625 C CA . LEU A 1 80 ? 2.799 -9.350 23.449 1.00 68.75 80 LEU A CA 1
ATOM 626 C C . LEU A 1 80 ? 2.858 -10.511 24.453 1.00 68.75 80 LEU A C 1
ATOM 628 O O . LEU A 1 80 ? 3.827 -10.609 25.202 1.00 68.75 80 LEU A O 1
ATOM 632 N N . GLY A 1 81 ? 1.881 -11.421 24.429 1.00 59.66 81 GLY A N 1
ATOM 633 C CA . GLY A 1 81 ? 1.859 -12.607 25.291 1.00 59.66 81 GLY A CA 1
ATOM 634 C C . GLY A 1 81 ? 3.002 -13.597 25.030 1.00 59.66 81 GLY A C 1
ATOM 635 O O . GLY A 1 81 ? 3.297 -14.418 25.890 1.00 59.66 81 GLY A O 1
ATOM 636 N N . THR A 1 82 ? 3.686 -13.502 23.884 1.00 55.56 82 THR A N 1
ATOM 637 C CA . THR A 1 82 ? 4.866 -14.334 23.579 1.00 55.56 82 THR A CA 1
ATOM 638 C C . THR A 1 82 ? 6.189 -13.796 24.139 1.00 55.56 82 THR A C 1
ATOM 640 O O . THR A 1 82 ? 7.183 -14.520 24.131 1.00 55.56 82 THR A O 1
ATOM 643 N N . TYR A 1 83 ? 6.230 -12.561 24.657 1.00 52.88 83 TYR A N 1
ATOM 644 C CA . TYR A 1 83 ? 7.455 -11.960 25.212 1.00 52.88 83 TYR A CA 1
ATOM 645 C C . TYR A 1 83 ? 7.620 -12.132 26.731 1.00 52.88 83 TYR A C 1
ATOM 647 O O . TYR A 1 83 ? 8.727 -11.937 27.228 1.00 52.88 83 TYR A O 1
ATOM 655 N N . ASP A 1 84 ? 6.575 -12.537 27.459 1.00 54.09 84 ASP A N 1
ATOM 656 C CA . ASP A 1 84 ? 6.631 -12.748 28.918 1.00 54.09 84 ASP A CA 1
ATOM 657 C C . ASP A 1 84 ? 7.214 -14.123 29.327 1.00 54.09 84 ASP A C 1
ATOM 659 O O . ASP A 1 84 ? 7.454 -14.365 30.510 1.00 54.09 84 ASP A O 1
ATOM 663 N N . GLU A 1 85 ? 7.493 -15.026 28.375 1.00 54.69 85 GLU A N 1
ATOM 664 C CA . GLU A 1 85 ? 8.013 -16.383 28.645 1.00 54.69 85 GLU A CA 1
ATOM 665 C C . GLU A 1 85 ? 9.527 -16.560 28.415 1.00 54.69 85 GLU A C 1
ATOM 667 O O . GLU A 1 85 ? 10.038 -17.678 28.506 1.00 54.69 85 GLU A O 1
ATOM 672 N N . LEU A 1 86 ? 10.287 -15.494 28.141 1.00 53.56 86 LEU A N 1
ATOM 673 C CA . LEU A 1 86 ? 11.750 -15.600 28.086 1.00 53.56 86 LEU A CA 1
ATOM 674 C C . LEU A 1 86 ? 12.335 -15.502 29.508 1.00 53.56 86 LEU A C 1
ATOM 676 O O . LEU A 1 86 ? 12.254 -14.432 30.115 1.00 53.56 86 LEU A O 1
ATOM 680 N N . PRO A 1 87 ? 12.939 -16.577 30.063 1.00 51.44 87 PRO A N 1
ATOM 681 C CA . PRO A 1 87 ? 13.667 -16.464 31.317 1.00 51.44 87 PRO A CA 1
ATOM 682 C C . PRO A 1 87 ? 14.889 -15.561 31.108 1.00 51.44 87 PRO A C 1
ATOM 684 O O . PRO A 1 87 ? 15.530 -15.605 30.055 1.00 51.44 87 PRO A O 1
ATOM 687 N N . ALA A 1 88 ? 15.153 -14.735 32.122 1.00 52.47 88 ALA A N 1
ATOM 688 C CA . ALA A 1 88 ? 16.267 -13.790 32.198 1.00 52.47 88 ALA A CA 1
ATOM 689 C C . ALA A 1 88 ? 17.646 -14.430 31.966 1.00 52.47 88 ALA A C 1
ATOM 691 O O . ALA A 1 88 ? 17.834 -15.611 32.346 1.00 52.47 88 ALA A O 1
#